Protein AF-A0A7S2NRG1-F1 (afdb_monomer)

InterPro domains:
  IPR013525 ABC-2 type transporter, transmembran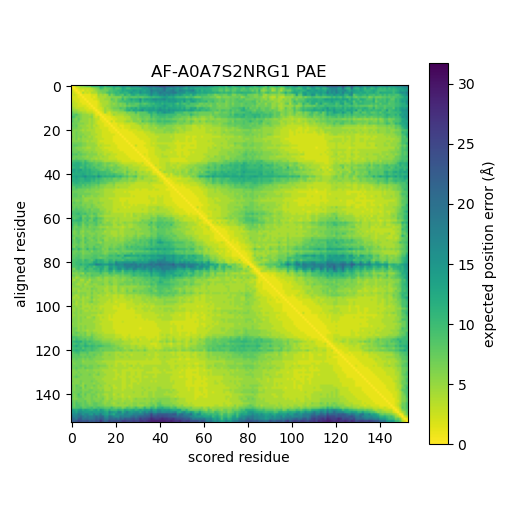e domain [PF01061] (3-151)

Mean predicted aligned error: 6.02 Å

Foldseek 3Di:
DVLVVVVVVCVVPVVVLCCLQVVLLVVLLVLLVVQFQVQPDDPVSCVVSLVCLLVVLLCSLVVVLLVLLVVVVVVVVCVVVVVDDPVVVVVSCCVPVVVSNLNNSLSSLVSSVVRRPHDPVCVCVSSVVSVVSSVVSNVVSNVVSVVDPHSDD

Organism: NCBI:txid1333877

Structure (mmCIF, N/CA/C/O backbone):
data_AF-A0A7S2NRG1-F1
#
_entry.id   AF-A0A7S2NRG1-F1
#
loop_
_atom_site.group_PDB
_atom_site.id
_atom_site.type_symbol
_atom_site.label_atom_id
_atom_site.label_alt_id
_atom_site.label_comp_id
_atom_site.label_asym_id
_atom_site.label_entity_id
_atom_site.label_seq_id
_atom_site.pdbx_PDB_ins_code
_atom_site.Cartn_x
_atom_site.Cartn_y
_atom_site.Cartn_z
_atom_site.occupancy
_atom_site.B_iso_or_equiv
_atom_site.auth_seq_id
_atom_site.auth_comp_id
_atom_site.auth_asym_id
_atom_site.auth_atom_id
_atom_site.pdbx_PDB_model_num
ATOM 1 N N . ALA A 1 1 ? 3.410 2.576 -25.484 1.00 64.31 1 ALA A N 1
ATOM 2 C CA . ALA A 1 1 ? 3.990 1.224 -25.642 1.00 64.31 1 ALA A CA 1
ATOM 3 C C . ALA A 1 1 ? 4.501 0.666 -24.309 1.00 64.31 1 ALA A C 1
ATOM 5 O O . ALA A 1 1 ? 4.019 -0.378 -23.894 1.00 64.31 1 ALA A O 1
ATOM 6 N N . VAL A 1 2 ? 5.387 1.382 -23.603 1.00 69.62 2 VAL A N 1
ATOM 7 C CA . VAL A 1 2 ? 6.003 0.929 -22.334 1.00 69.62 2 VAL A CA 1
ATOM 8 C C . VAL A 1 2 ? 4.988 0.675 -21.210 1.00 69.62 2 VAL A C 1
ATOM 10 O O . VAL A 1 2 ? 5.018 -0.394 -20.611 1.00 69.62 2 VAL A O 1
ATOM 13 N N . LEU A 1 3 ? 4.022 1.584 -20.997 1.00 72.06 3 LEU A N 1
ATOM 14 C CA . LEU A 1 3 ? 2.944 1.400 -20.009 1.00 72.06 3 LEU A CA 1
ATOM 15 C C . LEU A 1 3 ? 2.147 0.109 -20.253 1.00 72.06 3 LEU A C 1
ATOM 17 O O . LEU A 1 3 ? 1.971 -0.695 -19.348 1.00 72.06 3 LEU A O 1
ATOM 21 N N . GLY A 1 4 ? 1.715 -0.119 -21.497 1.00 73.44 4 GLY A N 1
ATOM 22 C CA . GLY A 1 4 ? 0.977 -1.328 -21.872 1.00 73.44 4 GLY A CA 1
ATOM 23 C C . G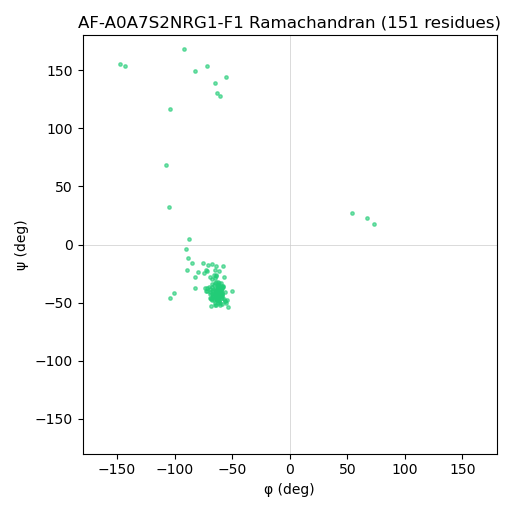LY A 1 4 ? 1.798 -2.604 -21.680 1.00 73.44 4 GLY A C 1
ATOM 24 O O . GLY A 1 4 ? 1.250 -3.620 -21.267 1.00 73.44 4 GLY A O 1
ATOM 25 N N . ARG A 1 5 ? 3.119 -2.549 -21.911 1.00 75.62 5 ARG A N 1
ATOM 26 C CA . ARG A 1 5 ? 4.033 -3.665 -21.628 1.00 75.62 5 ARG A CA 1
ATOM 27 C C . ARG A 1 5 ? 4.093 -3.958 -20.129 1.00 75.62 5 ARG A C 1
ATOM 29 O O . ARG A 1 5 ? 3.899 -5.113 -19.764 1.00 75.62 5 ARG A O 1
ATOM 36 N N . LYS A 1 6 ? 4.315 -2.944 -19.281 1.00 74.19 6 LYS A N 1
ATOM 37 C CA . LYS A 1 6 ? 4.389 -3.134 -17.822 1.00 74.19 6 LYS A CA 1
ATOM 38 C C . LYS A 1 6 ? 3.068 -3.666 -17.271 1.00 74.19 6 LYS A C 1
ATOM 40 O O . LYS A 1 6 ? 3.065 -4.717 -16.650 1.00 74.19 6 LYS A O 1
ATOM 45 N N . VAL A 1 7 ? 1.945 -3.056 -17.647 1.00 73.06 7 VAL A N 1
ATOM 46 C CA . VAL A 1 7 ? 0.601 -3.535 -17.288 1.00 73.06 7 VAL A CA 1
ATOM 47 C C . VAL A 1 7 ? 0.390 -4.996 -17.710 1.00 73.06 7 VAL A C 1
ATOM 49 O O . VAL A 1 7 ? -0.031 -5.811 -16.895 1.00 73.06 7 VAL A O 1
ATOM 52 N N . CYS A 1 8 ? 0.734 -5.374 -18.946 1.00 78.25 8 CYS A N 1
ATOM 53 C CA . CYS A 1 8 ? 0.633 -6.767 -19.395 1.00 78.25 8 CYS A CA 1
ATOM 54 C C . CYS A 1 8 ? 1.545 -7.729 -18.621 1.00 78.25 8 CYS A C 1
ATOM 56 O O . CYS A 1 8 ? 1.150 -8.874 -18.412 1.00 78.25 8 CYS A O 1
ATOM 58 N N . ILE A 1 9 ? 2.748 -7.308 -18.219 1.00 77.88 9 ILE A N 1
ATOM 59 C CA . ILE A 1 9 ? 3.665 -8.125 -17.409 1.00 77.88 9 ILE A CA 1
ATOM 60 C C . ILE A 1 9 ? 3.096 -8.309 -15.999 1.00 77.88 9 ILE A C 1
ATOM 62 O O . ILE A 1 9 ? 3.001 -9.445 -15.538 1.00 77.88 9 ILE A O 1
ATOM 66 N N . THR A 1 10 ? 2.628 -7.231 -15.367 1.00 74.62 10 THR A N 1
ATOM 67 C CA . THR A 1 10 ? 1.979 -7.270 -14.051 1.00 74.62 10 THR A CA 1
ATOM 68 C C . THR A 1 10 ? 0.744 -8.173 -14.074 1.00 74.62 10 THR A C 1
ATOM 70 O O . THR A 1 10 ? 0.593 -9.038 -13.218 1.00 74.62 10 T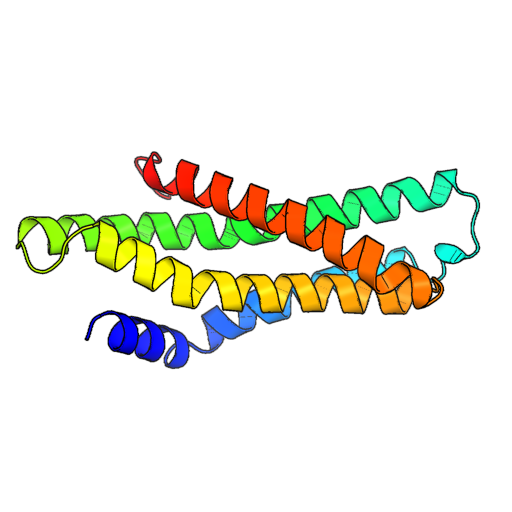HR A O 1
ATOM 73 N N . PHE A 1 11 ? -0.104 -8.070 -15.104 1.00 74.31 11 PHE A N 1
ATOM 74 C CA . PHE A 1 11 ? -1.257 -8.966 -15.264 1.00 74.31 11 PHE A CA 1
ATOM 75 C C . PHE A 1 11 ? -0.873 -10.411 -15.612 1.00 74.31 11 PHE A C 1
ATOM 77 O O . PHE A 1 11 ? -1.610 -11.334 -15.268 1.00 74.31 11 PHE A O 1
ATOM 84 N N . ARG A 1 12 ? 0.265 -10.639 -16.281 1.00 84.06 12 ARG A N 1
ATOM 85 C CA . ARG A 1 12 ? 0.791 -11.988 -16.555 1.00 84.06 12 ARG A CA 1
ATOM 86 C C . ARG A 1 12 ? 1.392 -12.658 -15.329 1.00 84.06 12 ARG A C 1
ATOM 88 O O . ARG A 1 12 ? 1.423 -13.886 -15.300 1.00 84.06 12 ARG A O 1
ATOM 95 N N . ASN A 1 13 ? 1.836 -1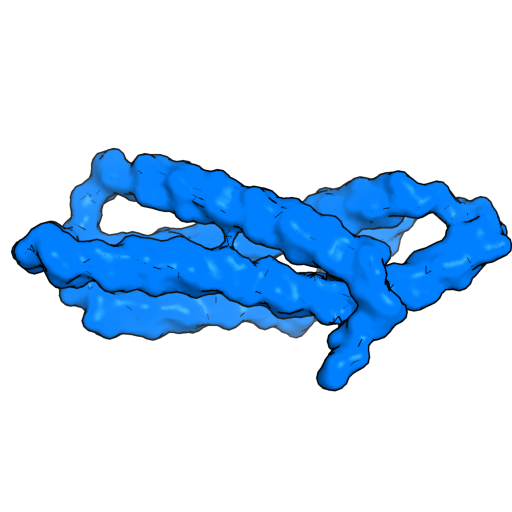1.886 -14.342 1.00 81.44 13 ASN A N 1
ATOM 96 C CA . ASN A 1 13 ? 2.251 -12.391 -13.041 1.00 81.44 13 ASN A CA 1
ATOM 97 C C . ASN A 1 13 ? 1.210 -12.025 -11.967 1.00 81.44 13 ASN A C 1
ATOM 99 O O . ASN A 1 13 ? 1.489 -11.231 -11.064 1.00 81.44 13 ASN A O 1
ATOM 103 N N . PRO A 1 14 ? 0.000 -12.619 -12.031 1.00 78.31 14 PRO A N 1
ATOM 104 C CA . PRO A 1 14 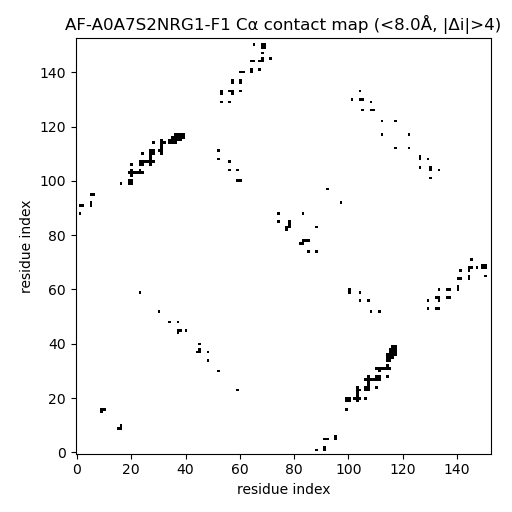? -1.053 -12.321 -11.073 1.00 78.31 14 PRO A CA 1
ATOM 105 C C . PRO A 1 14 ? -0.667 -12.753 -9.660 1.00 78.31 14 PRO A C 1
ATOM 107 O O . PRO A 1 14 ? -1.270 -12.278 -8.713 1.00 78.31 14 PRO A O 1
ATOM 110 N N . LEU A 1 15 ? 0.322 -13.639 -9.499 1.00 81.94 15 LEU A N 1
ATOM 111 C CA . LEU A 1 15 ? 0.790 -14.080 -8.192 1.00 81.94 15 LEU A CA 1
ATOM 112 C C . LEU A 1 15 ? 1.507 -12.946 -7.454 1.00 81.94 15 LEU A C 1
ATOM 114 O O . LEU A 1 15 ? 1.189 -12.700 -6.295 1.00 81.94 15 LEU A O 1
ATOM 118 N N . ALA A 1 16 ? 2.403 -12.218 -8.126 1.00 77.00 16 ALA A N 1
ATOM 119 C CA . ALA A 1 16 ? 3.064 -11.052 -7.540 1.00 77.00 16 ALA A CA 1
ATOM 120 C C . ALA A 1 16 ? 2.042 -9.965 -7.167 1.00 77.00 16 ALA A C 1
ATOM 122 O O . ALA A 1 16 ? 1.999 -9.521 -6.021 1.00 77.00 16 ALA A O 1
ATOM 123 N N . GLY A 1 17 ? 1.135 -9.626 -8.092 1.00 78.94 17 GLY A N 1
ATOM 124 C CA . GLY A 1 17 ? 0.084 -8.638 -7.830 1.00 78.94 17 GLY A CA 1
ATOM 125 C C . GLY A 1 17 ? -0.969 -9.088 -6.807 1.00 78.94 17 GLY A C 1
ATOM 126 O O . GLY A 1 17 ? -1.532 -8.271 -6.086 1.00 78.94 17 GLY A O 1
ATOM 127 N N . ALA A 1 18 ? -1.239 -10.389 -6.697 1.00 81.50 18 ALA A N 1
ATOM 128 C CA . ALA A 1 18 ? -2.119 -10.914 -5.660 1.00 81.50 18 ALA A CA 1
ATOM 129 C C . ALA A 1 18 ? -1.442 -10.864 -4.292 1.00 81.50 18 ALA A C 1
ATOM 131 O O . ALA A 1 18 ? -2.101 -10.516 -3.319 1.00 81.50 18 ALA A O 1
ATOM 132 N N . LEU A 1 19 ? -0.145 -11.171 -4.195 1.00 84.56 19 LEU A N 1
ATOM 133 C CA . LEU A 1 19 ? 0.591 -11.113 -2.930 1.00 84.56 19 LEU A CA 1
ATOM 134 C C . LEU A 1 19 ? 0.661 -9.690 -2.368 1.00 84.56 19 LEU A C 1
ATOM 136 O O . LEU A 1 19 ? 0.482 -9.521 -1.161 1.00 84.56 19 LEU A O 1
ATOM 140 N N . THR A 1 20 ? 0.837 -8.677 -3.222 1.00 83.56 20 THR A N 1
ATOM 141 C CA . THR A 1 20 ? 0.878 -7.264 -2.799 1.00 83.56 20 THR A CA 1
ATOM 142 C C . THR A 1 20 ? -0.444 -6.765 -2.215 1.00 83.56 20 THR A C 1
ATOM 144 O O . THR A 1 20 ? -0.430 -5.820 -1.432 1.00 83.56 20 THR A O 1
ATOM 147 N N . VAL A 1 21 ? -1.574 -7.412 -2.524 1.00 88.12 21 VAL A N 1
ATOM 148 C CA . VAL A 1 21 ? -2.898 -7.085 -1.960 1.00 88.12 21 VAL A CA 1
ATOM 149 C C . VAL A 1 21 ? -3.300 -8.045 -0.836 1.00 88.12 21 VAL A C 1
ATOM 151 O O . VAL A 1 21 ? -3.818 -7.620 0.198 1.00 88.12 21 VAL A O 1
ATOM 154 N N . LEU A 1 22 ? -3.041 -9.342 -1.001 1.00 89.06 22 LEU A N 1
ATOM 155 C CA . LEU A 1 22 ? -3.424 -10.394 -0.060 1.00 89.06 22 LEU A CA 1
ATOM 156 C C . LEU A 1 22 ? -2.655 -10.284 1.259 1.00 89.06 22 LEU A C 1
ATOM 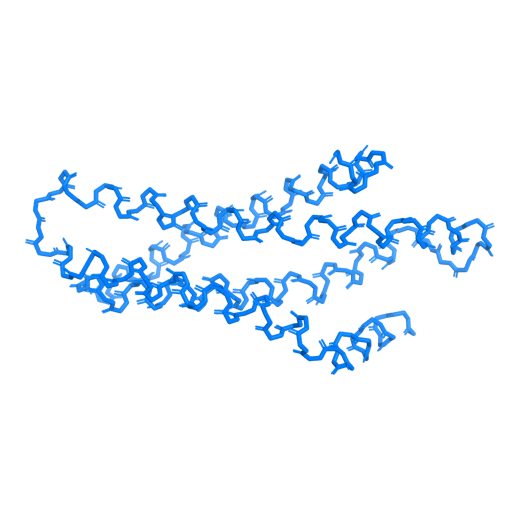158 O O . LEU A 1 22 ? -3.253 -10.432 2.324 1.00 89.06 22 LEU A O 1
ATOM 162 N N . LEU A 1 23 ? -1.347 -10.021 1.206 1.00 90.00 23 LEU A N 1
ATOM 163 C CA . LEU A 1 23 ? -0.517 -9.943 2.406 1.00 90.00 23 LEU A CA 1
ATOM 164 C C . LEU A 1 23 ? -0.960 -8.792 3.339 1.00 90.00 23 LEU A C 1
ATOM 166 O O . LEU A 1 23 ? -1.177 -9.061 4.524 1.00 90.00 23 LEU A O 1
ATOM 170 N N . PRO A 1 24 ? -1.215 -7.561 2.848 1.00 90.38 24 PRO A N 1
ATOM 171 C CA . PRO A 1 24 ? -1.840 -6.502 3.647 1.00 90.38 24 PRO A CA 1
ATOM 172 C C . PRO A 1 24 ? -3.216 -6.875 4.193 1.00 90.38 24 PRO A C 1
ATOM 174 O O . PRO A 1 24 ? -3.525 -6.545 5.337 1.00 90.38 24 PRO A O 1
ATOM 177 N N . CYS A 1 25 ? -4.038 -7.598 3.425 1.00 92.25 25 CYS A N 1
ATOM 178 C CA . CYS A 1 25 ? -5.341 -8.059 3.909 1.00 92.25 25 CYS A CA 1
ATOM 179 C C . CYS A 1 25 ? -5.196 -9.013 5.102 1.00 92.25 25 CYS A C 1
ATOM 181 O O . CYS A 1 25 ? -5.892 -8.856 6.106 1.00 92.25 25 CYS A O 1
ATOM 183 N N . VAL A 1 26 ? -4.270 -9.974 5.021 1.00 93.31 26 VAL A N 1
ATOM 184 C CA . VAL A 1 26 ? -3.976 -10.909 6.119 1.00 93.31 26 VAL A CA 1
ATOM 185 C C . VAL A 1 26 ? -3.426 -10.161 7.332 1.00 93.31 26 VAL A C 1
ATOM 187 O O . VAL A 1 26 ? -3.892 -10.391 8.447 1.00 93.31 26 VAL A O 1
ATOM 190 N N . MET A 1 27 ? -2.495 -9.224 7.135 1.00 91.44 27 MET A N 1
ATOM 191 C CA . MET A 1 27 ? -1.953 -8.404 8.225 1.00 91.44 27 MET A CA 1
ATOM 192 C C . MET A 1 27 ? -3.024 -7.517 8.868 1.00 91.44 27 MET A C 1
ATOM 194 O O . MET A 1 27 ? -3.068 -7.397 10.091 1.00 91.44 27 MET A O 1
ATOM 198 N N . GLY A 1 28 ? -3.931 -6.946 8.074 1.00 91.44 28 GLY A N 1
ATOM 199 C CA . GLY A 1 28 ? -5.078 -6.178 8.558 1.00 91.44 28 GLY A CA 1
ATOM 200 C C . GLY A 1 28 ? -6.058 -7.032 9.359 1.00 91.44 28 GLY A C 1
ATOM 201 O O . GLY A 1 28 ? -6.524 -6.601 10.411 1.00 91.44 28 GLY A O 1
ATOM 202 N N . ALA A 1 29 ? -6.323 -8.262 8.913 1.00 94.06 29 ALA A N 1
ATOM 203 C CA . ALA A 1 29 ? -7.167 -9.213 9.634 1.00 94.06 29 ALA A CA 1
ATOM 204 C C . ALA A 1 29 ? -6.527 -9.658 10.958 1.00 94.06 29 ALA A C 1
ATOM 206 O O . ALA A 1 29 ? -7.201 -9.674 11.988 1.00 94.06 29 ALA A O 1
ATOM 207 N N . LEU A 1 30 ? -5.223 -9.953 10.958 1.00 94.31 30 LEU A N 1
ATOM 208 C CA . LEU A 1 30 ? -4.472 -10.283 12.171 1.00 94.31 30 LEU A CA 1
ATOM 209 C C . LEU A 1 30 ? -4.499 -9.119 13.163 1.00 94.31 30 LEU A C 1
ATOM 211 O O . LEU A 1 30 ? -4.885 -9.308 14.317 1.00 94.31 30 LEU A O 1
ATOM 215 N N . LEU A 1 31 ? -4.175 -7.908 12.707 1.00 92.69 31 LEU A N 1
ATOM 216 C CA . LEU A 1 31 ? -4.216 -6.711 13.541 1.00 92.69 31 LEU A CA 1
ATOM 217 C C . LEU A 1 31 ? -5.623 -6.465 14.101 1.00 92.69 31 LEU A C 1
ATOM 219 O O . LEU A 1 31 ? -5.783 -6.232 15.298 1.00 92.69 31 LEU A O 1
ATOM 223 N N . GLY A 1 32 ? -6.644 -6.571 13.251 1.00 91.38 32 GLY A N 1
ATOM 224 C CA . GLY A 1 32 ? -8.042 -6.446 13.647 1.00 91.38 32 GLY A CA 1
ATOM 225 C C . GLY A 1 32 ? -8.446 -7.473 14.705 1.00 91.38 32 GLY A C 1
ATOM 226 O O . GLY A 1 32 ? -9.081 -7.112 15.692 1.00 91.38 32 GLY A O 1
ATOM 227 N N . SER A 1 33 ? -8.024 -8.730 14.553 1.00 93.00 33 SER A N 1
ATOM 228 C CA . SER A 1 33 ? -8.325 -9.793 15.520 1.00 93.00 33 SER A CA 1
ATOM 229 C C . SER A 1 33 ? -7.674 -9.559 16.889 1.00 93.00 33 SER A C 1
ATOM 231 O O . SER A 1 33 ? -8.314 -9.774 17.917 1.00 93.00 33 SER A O 1
ATOM 233 N N . VAL A 1 34 ? -6.438 -9.047 16.926 1.00 94.00 34 VAL A N 1
ATOM 234 C CA . VAL A 1 34 ? -5.722 -8.733 18.176 1.00 94.00 34 VAL A CA 1
ATOM 235 C C . VAL A 1 34 ? -6.366 -7.547 18.902 1.00 94.00 34 VAL A C 1
ATOM 237 O O . VAL A 1 34 ? -6.474 -7.548 20.129 1.00 94.00 34 VAL A O 1
ATOM 240 N N . PHE A 1 35 ? -6.827 -6.544 18.153 1.00 91.44 35 PHE A N 1
ATOM 241 C CA . PHE A 1 35 ? -7.423 -5.312 18.682 1.00 91.44 35 PHE A CA 1
ATOM 242 C C . PHE A 1 35 ? -8.949 -5.269 18.536 1.00 91.44 35 PHE A C 1
ATOM 244 O O . PHE A 1 35 ? -9.545 -4.198 18.385 1.00 91.44 35 PHE A O 1
ATOM 251 N N . GLN A 1 36 ? -9.605 -6.425 18.615 1.00 93.44 36 GLN A N 1
ATOM 252 C CA . GLN A 1 36 ? -11.051 -6.501 18.459 1.00 93.44 36 GLN A CA 1
ATOM 253 C C . GLN A 1 36 ? -11.776 -5.663 19.528 1.00 93.44 36 GLN A C 1
ATOM 255 O O . GLN A 1 36 ? -11.532 -5.797 20.732 1.00 93.44 36 GLN A O 1
ATOM 260 N N . GLY A 1 37 ? -12.675 -4.779 19.083 1.00 90.75 37 GLY A N 1
ATOM 261 C CA . GLY A 1 37 ? -13.485 -3.931 19.966 1.00 90.75 37 GLY A CA 1
ATOM 262 C C . GLY A 1 37 ? -12.697 -2.872 20.749 1.00 90.75 37 GLY A C 1
ATOM 263 O O . GLY A 1 37 ? -13.157 -2.416 21.799 1.00 90.75 37 GLY A O 1
ATOM 264 N N . ILE A 1 38 ? -11.511 -2.474 20.275 1.00 91.88 38 ILE A N 1
ATOM 265 C CA . ILE A 1 38 ? -10.671 -1.445 20.915 1.00 91.88 38 ILE A CA 1
ATOM 266 C C . ILE A 1 38 ? -11.399 -0.099 21.078 1.00 91.88 38 ILE A C 1
ATOM 268 O O . ILE A 1 38 ? -11.128 0.626 22.036 1.00 91.88 38 ILE A O 1
ATOM 272 N N . GLY A 1 39 ? -12.367 0.211 20.206 1.00 88.00 39 GLY A N 1
ATOM 273 C CA . GLY A 1 39 ? -13.104 1.476 20.219 1.00 88.00 39 GLY A CA 1
ATOM 274 C C . GLY A 1 39 ? -13.910 1.735 21.496 1.00 88.00 39 GLY A C 1
ATOM 275 O O . GLY A 1 39 ? -14.154 2.891 21.832 1.00 88.00 39 GLY A O 1
ATOM 276 N N . GLY A 1 40 ? -14.267 0.685 22.246 1.00 89.12 40 GLY A N 1
ATOM 277 C CA . GLY A 1 40 ? -14.949 0.799 23.542 1.00 89.12 40 GLY A CA 1
ATOM 278 C C . GLY A 1 40 ? -14.017 0.884 24.758 1.00 89.12 40 GLY A C 1
ATOM 279 O O . GLY A 1 40 ? -14.499 1.004 25.883 1.00 89.12 40 GLY A O 1
ATOM 280 N N . LYS A 1 41 ? -12.695 0.780 24.570 1.00 91.88 41 LYS A N 1
ATOM 281 C CA . LYS A 1 41 ? -11.711 0.761 25.666 1.00 91.88 41 LYS A CA 1
ATOM 282 C C . LYS A 1 41 ? -11.182 2.162 25.993 1.00 91.88 41 LYS A C 1
ATOM 284 O O . LYS A 1 41 ? -11.391 3.110 25.243 1.00 91.88 41 LYS A O 1
ATOM 289 N N . LEU A 1 42 ? -10.472 2.287 27.119 1.00 91.69 42 LEU A N 1
ATOM 290 C CA . LEU A 1 42 ? -9.815 3.532 27.542 1.00 91.69 42 LEU A CA 1
ATOM 291 C C . LEU A 1 42 ? -8.874 4.066 26.452 1.00 91.69 42 LEU A C 1
ATOM 293 O O . LEU A 1 42 ? -8.162 3.290 25.817 1.00 91.69 42 LEU A O 1
ATOM 297 N N . PHE A 1 43 ? -8.798 5.393 26.311 1.00 87.31 43 PHE A N 1
ATOM 298 C CA . PHE A 1 43 ? -7.987 6.070 25.289 1.00 87.31 43 PHE A CA 1
ATOM 299 C C . PHE A 1 43 ? -6.535 5.569 25.233 1.00 87.31 43 PHE A C 1
ATOM 301 O O . PHE A 1 43 ? -5.997 5.331 24.157 1.00 87.31 43 PHE A O 1
ATOM 308 N N . ILE A 1 44 ? -5.918 5.309 26.389 1.00 91.62 44 ILE A N 1
ATOM 309 C CA . ILE A 1 44 ? -4.526 4.844 26.455 1.00 91.62 44 ILE A CA 1
ATOM 310 C C . ILE A 1 44 ? -4.307 3.470 25.801 1.00 91.62 44 ILE A C 1
ATOM 312 O O . ILE A 1 44 ? -3.220 3.185 25.313 1.00 91.62 44 ILE A O 1
ATOM 316 N N . GLN A 1 45 ? -5.347 2.633 25.744 1.00 88.81 45 GLN A N 1
ATOM 317 C CA . GLN A 1 45 ? -5.306 1.323 25.090 1.00 88.81 45 GLN A CA 1
ATOM 318 C C . GLN A 1 45 ? -5.580 1.419 23.583 1.00 88.81 45 GLN A C 1
ATOM 320 O O . GLN A 1 45 ? -5.277 0.481 22.854 1.00 88.81 45 GLN A O 1
ATOM 325 N N . GLN A 1 46 ? -6.120 2.545 23.109 1.00 89.25 46 GLN A N 1
ATOM 326 C CA . GLN A 1 46 ? -6.383 2.800 21.691 1.00 89.25 46 GLN A CA 1
ATOM 327 C C . GLN A 1 46 ? -5.130 3.290 20.947 1.00 89.25 46 GLN A C 1
ATOM 329 O O . GLN A 1 46 ? -4.981 3.039 19.755 1.00 89.25 46 GLN A O 1
ATOM 334 N N . VAL A 1 47 ? -4.197 3.949 21.645 1.00 91.31 47 VAL A N 1
ATOM 335 C CA . VAL A 1 47 ? -2.965 4.497 21.045 1.00 91.31 47 VAL A CA 1
ATOM 336 C C . VAL A 1 47 ? -2.113 3.433 20.328 1.00 91.31 47 VAL A C 1
ATOM 338 O O . VAL A 1 47 ? -1.732 3.675 19.180 1.00 91.31 47 VAL A O 1
ATOM 341 N N . PRO A 1 48 ? -1.847 2.243 20.910 1.00 92.81 48 PRO A N 1
ATOM 342 C CA . PRO A 1 48 ? -1.061 1.208 20.237 1.00 92.81 48 PRO A CA 1
ATOM 343 C C . PRO A 1 48 ? -1.702 0.699 18.944 1.00 92.81 48 PRO A C 1
ATOM 345 O O . PRO A 1 48 ? -0.984 0.365 18.007 1.00 92.81 48 PRO A O 1
ATOM 348 N N . PHE A 1 49 ? -3.038 0.674 18.866 1.00 91.50 49 PHE A N 1
ATOM 349 C CA . PHE A 1 49 ? -3.747 0.258 17.656 1.00 91.50 49 PHE A CA 1
ATOM 350 C C . PHE A 1 49 ? -3.436 1.198 16.488 1.00 91.50 49 PHE A C 1
ATOM 352 O O . PHE A 1 49 ? -3.015 0.738 15.431 1.00 91.50 49 PHE A O 1
ATOM 359 N N . PHE A 1 50 ? -3.566 2.513 16.693 1.00 91.31 50 PHE A N 1
ATOM 360 C CA . PHE A 1 50 ? -3.246 3.499 15.657 1.00 91.31 50 PHE A CA 1
ATOM 361 C C . PHE A 1 50 ? -1.768 3.486 15.281 1.00 91.31 50 PHE A C 1
ATOM 363 O O . PHE A 1 50 ? -1.441 3.575 14.101 1.00 91.31 50 PHE A O 1
ATOM 370 N N . PHE A 1 51 ? -0.883 3.338 16.268 1.00 91.62 51 PHE A N 1
ATOM 371 C CA . PHE A 1 51 ? 0.551 3.258 16.018 1.00 91.62 51 PHE A CA 1
ATOM 372 C C . PHE A 1 51 ? 0.895 2.063 15.122 1.00 91.62 51 PHE A C 1
AT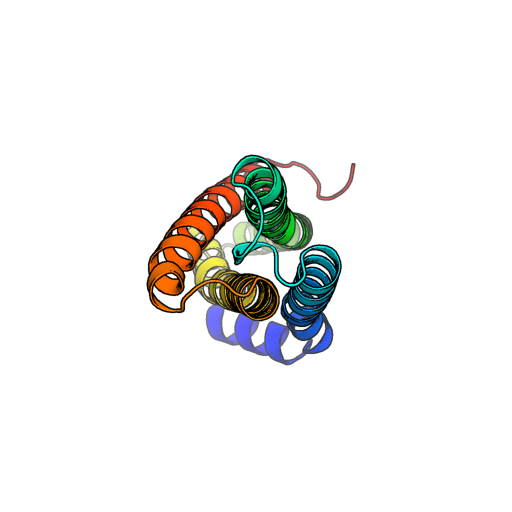OM 374 O O . PHE A 1 51 ? 1.506 2.243 14.074 1.00 91.62 51 PHE A O 1
ATOM 381 N N . ILE A 1 52 ? 0.433 0.858 15.472 1.00 92.88 52 ILE A N 1
ATOM 382 C CA . ILE A 1 52 ? 0.717 -0.352 14.689 1.00 92.88 52 ILE A CA 1
ATOM 383 C C . ILE A 1 52 ? 0.029 -0.305 13.320 1.00 92.88 52 ILE A C 1
ATOM 385 O O . ILE A 1 52 ? 0.623 -0.741 12.339 1.00 92.88 52 ILE A O 1
ATOM 389 N N . LEU A 1 53 ? -1.186 0.246 13.226 1.00 91.56 53 LEU A N 1
ATOM 390 C CA . LEU A 1 53 ? -1.886 0.430 11.952 1.00 91.56 53 LEU A CA 1
ATOM 391 C C . LEU A 1 53 ? -1.062 1.295 10.988 1.00 91.56 53 LEU A C 1
ATOM 393 O O . LEU A 1 53 ? -0.807 0.888 9.855 1.00 91.56 53 LEU A O 1
ATOM 397 N N . VAL A 1 54 ? -0.61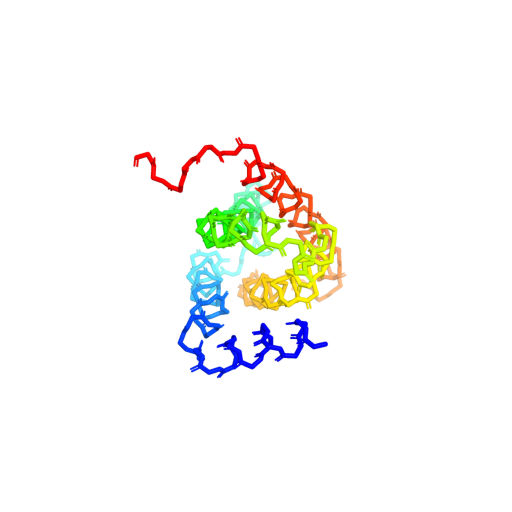5 2.465 11.455 1.00 91.50 54 VAL A N 1
ATOM 398 C CA . VAL A 1 54 ? 0.188 3.397 10.655 1.00 91.50 54 VAL A CA 1
ATOM 399 C C . VAL A 1 54 ? 1.534 2.767 10.308 1.00 91.50 54 VAL A C 1
ATOM 401 O O . VAL A 1 54 ? 1.876 2.667 9.133 1.00 91.50 54 VAL A O 1
ATOM 404 N N . THR A 1 55 ? 2.270 2.264 11.298 1.00 90.62 55 THR A N 1
ATOM 405 C CA . THR A 1 55 ? 3.580 1.638 11.077 1.00 90.62 55 THR A CA 1
ATOM 406 C C . THR A 1 55 ? 3.494 0.434 10.136 1.00 90.62 55 THR A C 1
ATOM 408 O O . THR A 1 55 ? 4.345 0.279 9.263 1.00 90.62 55 THR A O 1
ATOM 411 N N . GLY A 1 56 ? 2.453 -0.391 10.258 1.00 88.69 56 GLY A N 1
ATOM 412 C CA . GLY A 1 56 ? 2.211 -1.522 9.366 1.00 88.69 56 GLY A CA 1
ATOM 413 C C . GLY A 1 56 ? 1.986 -1.088 7.918 1.00 88.69 56 GLY A C 1
ATOM 414 O O . GLY A 1 56 ? 2.566 -1.687 7.016 1.00 88.69 56 GLY A O 1
ATOM 415 N N . SER A 1 57 ? 1.215 -0.017 7.696 1.00 87.50 57 SER A N 1
ATOM 416 C CA . SER A 1 57 ? 1.019 0.541 6.350 1.00 87.50 57 SER A CA 1
ATOM 417 C C . SER A 1 57 ? 2.306 1.129 5.755 1.00 87.50 57 SER A C 1
ATOM 419 O O . SER A 1 57 ? 2.552 0.971 4.564 1.00 87.50 57 SER A O 1
ATOM 421 N N . CYS A 1 58 ? 3.180 1.727 6.575 1.00 87.69 58 CYS A N 1
ATOM 422 C CA . CYS A 1 58 ? 4.482 2.227 6.121 1.00 87.69 58 CYS A CA 1
ATOM 423 C C . CYS A 1 58 ? 5.391 1.093 5.631 1.00 87.69 58 CYS A C 1
ATOM 425 O O . CYS A 1 58 ? 6.037 1.221 4.595 1.00 87.69 58 CYS A O 1
ATOM 427 N N . PHE A 1 59 ? 5.453 -0.024 6.363 1.00 86.00 59 PHE A N 1
ATOM 428 C CA . PHE A 1 59 ? 6.329 -1.141 5.996 1.00 86.00 59 PHE A CA 1
ATOM 429 C C . PHE A 1 59 ? 5.865 -1.905 4.757 1.00 86.00 59 PHE A C 1
ATOM 431 O O . PHE A 1 59 ? 6.673 -2.592 4.137 1.00 86.00 59 PHE A O 1
ATOM 438 N N . GLN A 1 60 ? 4.604 -1.766 4.353 1.00 83.56 60 GLN A N 1
ATOM 439 C CA . GLN A 1 60 ? 4.104 -2.398 3.137 1.00 83.56 60 GLN A CA 1
ATOM 440 C C . GLN A 1 60 ? 4.865 -1.924 1.885 1.00 83.56 60 GLN A C 1
ATOM 442 O O . GLN A 1 60 ? 5.231 -2.748 1.048 1.00 83.56 60 GLN A O 1
ATOM 447 N N . SER A 1 61 ? 5.179 -0.627 1.787 1.00 81.31 61 SER A N 1
ATOM 448 C CA . SER A 1 61 ? 5.939 -0.062 0.657 1.00 81.31 61 SER A CA 1
ATOM 449 C C . SER A 1 61 ? 7.395 -0.536 0.598 1.00 81.31 61 SER A C 1
ATOM 451 O O . SER A 1 61 ? 8.027 -0.447 -0.453 1.00 81.31 61 SER A O 1
ATOM 453 N N . MET A 1 62 ? 7.935 -1.099 1.685 1.00 84.12 62 MET A N 1
ATOM 454 C CA . MET A 1 62 ? 9.288 -1.662 1.690 1.00 84.12 62 MET A CA 1
ATOM 455 C C . MET A 1 62 ? 9.405 -2.879 0.760 1.00 84.12 62 MET A C 1
ATOM 457 O O . MET A 1 62 ? 10.452 -3.070 0.148 1.00 84.12 62 MET A O 1
ATOM 461 N N . GLY A 1 63 ? 8.339 -3.677 0.615 1.00 79.88 63 GLY A N 1
ATOM 462 C CA . GLY A 1 63 ? 8.334 -4.828 -0.296 1.00 79.88 63 GLY A CA 1
ATOM 463 C C . GLY A 1 63 ? 8.529 -4.420 -1.758 1.00 79.88 63 GLY A C 1
ATOM 464 O O . GLY A 1 63 ? 9.279 -5.067 -2.484 1.00 79.88 63 GLY A O 1
ATOM 465 N N . ASN A 1 64 ? 7.938 -3.291 -2.154 1.00 78.06 64 ASN A N 1
ATOM 466 C CA . ASN A 1 64 ? 8.044 -2.755 -3.513 1.00 78.06 64 ASN A CA 1
ATOM 467 C C . ASN A 1 64 ? 9.439 -2.174 -3.802 1.00 78.06 64 ASN A C 1
ATOM 469 O O . ASN A 1 64 ? 9.854 -2.090 -4.954 1.00 78.06 64 ASN A O 1
ATOM 473 N N . MET A 1 65 ? 10.189 -1.787 -2.764 1.00 82.06 65 MET A N 1
ATOM 474 C CA . MET A 1 65 ? 11.521 -1.200 -2.913 1.00 82.06 65 MET A CA 1
ATOM 475 C C . MET A 1 65 ? 12.497 -2.163 -3.603 1.00 82.06 65 MET A C 1
ATOM 477 O O . MET A 1 65 ? 13.236 -1.744 -4.488 1.00 82.06 65 MET A O 1
ATOM 481 N N . ALA A 1 66 ? 12.493 -3.445 -3.225 1.00 80.94 66 ALA A N 1
ATOM 482 C CA . ALA A 1 66 ? 13.390 -4.441 -3.813 1.00 80.94 66 ALA A CA 1
ATOM 483 C C . ALA A 1 66 ? 13.117 -4.633 -5.315 1.00 80.94 66 ALA A C 1
ATOM 485 O O . ALA A 1 66 ? 14.049 -4.628 -6.118 1.00 80.94 66 ALA A O 1
ATOM 486 N N . GLU A 1 67 ? 11.838 -4.701 -5.694 1.00 79.31 67 GLU A N 1
ATOM 487 C CA . GLU A 1 67 ? 11.408 -4.796 -7.092 1.00 79.31 67 GLU A CA 1
ATOM 488 C C . GLU A 1 67 ? 11.855 -3.567 -7.901 1.00 79.31 67 GLU A C 1
ATOM 490 O O . GLU A 1 67 ? 12.431 -3.709 -8.979 1.00 79.31 67 GLU A O 1
ATOM 495 N N . MET A 1 68 ? 11.706 -2.356 -7.347 1.00 78.50 68 MET A N 1
ATOM 496 C CA . MET A 1 68 ? 12.169 -1.125 -8.002 1.00 78.50 68 MET A CA 1
ATOM 497 C C . MET A 1 68 ? 13.687 -1.101 -8.239 1.00 78.50 68 MET A C 1
ATOM 499 O O . MET A 1 68 ? 14.146 -0.565 -9.252 1.00 78.50 68 MET A O 1
ATOM 503 N N . VAL A 1 69 ? 14.484 -1.663 -7.324 1.00 82.31 69 VAL A N 1
ATOM 504 C CA . VAL A 1 69 ? 15.946 -1.702 -7.479 1.00 82.31 69 VAL A CA 1
ATOM 505 C C . VAL A 1 69 ? 16.371 -2.730 -8.535 1.00 82.31 69 VAL A C 1
ATOM 507 O O . VAL A 1 69 ? 17.274 -2.449 -9.328 1.00 82.31 69 VAL A O 1
ATOM 510 N N . GLU A 1 70 ? 15.698 -3.879 -8.623 1.00 81.06 70 GLU A N 1
ATOM 511 C CA . GLU A 1 70 ? 15.924 -4.837 -9.714 1.00 81.06 70 GLU A CA 1
ATOM 512 C C . GLU A 1 70 ? 15.555 -4.233 -11.077 1.00 81.06 70 GLU A C 1
ATOM 514 O O . GLU A 1 70 ? 16.363 -4.271 -12.012 1.00 81.06 70 GLU A O 1
ATOM 519 N N . GLU A 1 71 ? 14.388 -3.586 -11.184 1.00 76.94 71 GLU A N 1
ATOM 520 C CA . GLU A 1 71 ? 13.945 -2.903 -12.407 1.00 76.94 71 GLU A CA 1
ATOM 521 C C . GLU A 1 71 ? 14.932 -1.826 -12.873 1.00 76.94 71 GLU A C 1
ATOM 523 O O . GLU A 1 71 ? 15.161 -1.664 -14.075 1.00 76.94 71 GLU A O 1
ATOM 528 N N . ARG A 1 72 ? 15.581 -1.126 -11.936 1.00 76.50 72 ARG A N 1
ATOM 529 C CA . ARG A 1 72 ? 16.603 -0.117 -12.247 1.00 76.50 72 ARG A CA 1
ATOM 530 C C . ARG A 1 72 ? 17.789 -0.704 -13.014 1.00 76.50 72 ARG A C 1
ATOM 532 O O . ARG A 1 72 ? 18.384 -0.016 -13.845 1.00 76.50 72 ARG A O 1
ATOM 539 N N . THR A 1 73 ? 18.152 -1.956 -12.753 1.00 77.88 73 THR A N 1
ATOM 540 C CA . THR A 1 73 ? 19.246 -2.617 -13.478 1.00 77.88 73 THR A CA 1
ATOM 541 C C . THR A 1 73 ? 18.888 -2.767 -14.952 1.00 77.88 73 THR A C 1
ATOM 543 O O . THR A 1 73 ? 19.669 -2.366 -15.813 1.00 77.88 73 THR A O 1
ATOM 546 N N . TYR A 1 74 ? 17.672 -3.230 -15.247 1.00 78.00 74 TYR A N 1
ATOM 547 C CA . TYR A 1 74 ? 17.155 -3.306 -16.616 1.00 78.00 74 TYR A CA 1
ATOM 548 C C . TYR A 1 74 ? 17.020 -1.920 -17.259 1.00 78.00 74 TYR A C 1
ATOM 550 O O . TYR A 1 74 ? 17.396 -1.731 -18.415 1.00 78.00 74 TYR A O 1
ATOM 558 N N . MET A 1 75 ? 16.566 -0.930 -16.489 1.00 74.94 75 MET A N 1
ATOM 559 C CA . MET A 1 75 ? 16.429 0.456 -16.933 1.00 74.94 75 MET A CA 1
ATOM 560 C C . MET A 1 75 ? 17.756 1.061 -17.397 1.00 74.94 75 MET A C 1
ATOM 562 O O . MET A 1 75 ? 17.789 1.711 -18.434 1.00 74.94 75 MET A O 1
ATOM 566 N N . LYS A 1 76 ? 18.863 0.831 -16.679 1.00 79.06 76 LYS A N 1
ATOM 567 C CA . LYS A 1 76 ? 20.189 1.332 -17.087 1.00 79.06 76 LYS A CA 1
ATOM 568 C C . LYS A 1 76 ? 20.603 0.799 -18.463 1.00 79.06 76 LYS A C 1
ATOM 570 O O . LYS A 1 76 ? 21.167 1.556 -19.252 1.00 79.06 76 LYS A O 1
ATOM 575 N N . TYR A 1 77 ? 20.291 -0.463 -18.765 1.00 80.56 77 TYR A N 1
ATOM 576 C CA . TYR A 1 77 ? 20.536 -1.040 -20.089 1.00 80.56 77 TYR A CA 1
ATOM 577 C C . TYR A 1 77 ? 19.648 -0.390 -21.160 1.00 80.56 77 TYR A C 1
ATOM 579 O O . TYR A 1 77 ? 20.173 0.074 -22.171 1.00 80.56 77 TYR A O 1
ATOM 587 N N . GLU A 1 78 ? 18.340 -0.246 -20.914 1.00 79.00 78 GLU A N 1
ATOM 588 C CA . GLU A 1 78 ? 17.417 0.395 -21.870 1.00 79.00 78 GLU A CA 1
ATOM 589 C C . GLU A 1 78 ? 17.769 1.877 -22.133 1.00 79.00 78 GLU A C 1
ATOM 591 O O . GLU A 1 78 ? 17.675 2.348 -23.271 1.00 79.00 78 GLU A O 1
ATOM 596 N N . THR A 1 79 ? 18.229 2.611 -21.113 1.00 78.31 79 THR A N 1
ATOM 597 C CA . THR A 1 79 ? 18.692 4.002 -21.256 1.00 78.31 79 THR A CA 1
ATOM 598 C C . THR A 1 79 ? 20.012 4.081 -22.026 1.00 78.31 79 THR A C 1
ATOM 600 O O . THR A 1 79 ? 20.190 4.996 -22.830 1.00 78.31 79 THR A O 1
ATOM 603 N N . SER A 1 80 ? 20.930 3.122 -21.835 1.00 79.44 80 SER A N 1
ATOM 604 C CA . SER A 1 80 ? 22.206 3.086 -22.570 1.00 79.44 80 SER A CA 1
ATOM 605 C C . SER A 1 80 ? 22.024 2.871 -24.076 1.00 79.44 80 SER A C 1
ATOM 607 O O . SER A 1 80 ? 22.803 3.389 -24.873 1.00 79.44 80 SER A O 1
ATOM 609 N N . GLU A 1 81 ? 20.949 2.187 -24.466 1.00 83.12 81 GLU A N 1
ATOM 610 C CA . GLU A 1 81 ? 20.547 1.993 -25.863 1.00 83.12 81 GLU A CA 1
ATOM 611 C C . GLU A 1 81 ? 19.653 3.133 -26.397 1.00 83.12 81 GLU A C 1
ATOM 613 O O . GLU A 1 81 ? 19.174 3.069 -27.528 1.00 83.12 81 GLU A O 1
ATOM 618 N N . ALA A 1 82 ? 19.434 4.191 -25.601 1.00 77.75 82 ALA A N 1
ATOM 619 C CA . ALA A 1 82 ? 18.595 5.351 -25.917 1.00 77.75 82 ALA A CA 1
ATOM 620 C C . ALA A 1 82 ? 17.147 5.004 -26.327 1.00 77.75 82 ALA A C 1
ATOM 622 O O . ALA A 1 82 ? 16.494 5.770 -27.041 1.00 77.75 82 ALA A O 1
ATOM 623 N N . LEU A 1 83 ? 16.625 3.864 -25.859 1.00 73.75 83 LEU A N 1
ATOM 624 C CA . LEU A 1 83 ? 15.271 3.403 -26.180 1.00 73.75 83 LEU A CA 1
ATOM 625 C C . LEU A 1 83 ? 14.197 4.283 -25.526 1.00 73.75 83 LEU A C 1
ATOM 627 O O . LEU A 1 83 ? 13.191 4.597 -26.166 1.00 73.75 83 LEU A O 1
ATOM 631 N N . TYR A 1 84 ? 14.410 4.697 -24.270 1.00 75.38 84 TYR A N 1
ATOM 632 C CA . TYR A 1 84 ? 13.476 5.518 -23.490 1.00 75.38 84 TYR A CA 1
ATOM 633 C C . TYR A 1 84 ? 14.205 6.464 -22.528 1.00 75.38 84 TYR A C 1
ATOM 635 O O . TYR A 1 84 ? 15.328 6.200 -22.107 1.00 75.38 84 TYR A O 1
ATOM 643 N N . SER A 1 85 ? 13.553 7.572 -22.159 1.00 78.38 85 SER A N 1
ATOM 644 C CA . SER A 1 85 ? 14.052 8.463 -21.109 1.00 78.38 85 SER A CA 1
ATOM 645 C C . SER A 1 85 ? 13.671 7.951 -19.721 1.00 78.38 85 SER A C 1
ATOM 647 O O . SER A 1 85 ? 12.601 7.368 -19.525 1.00 78.38 85 SER A O 1
ATOM 649 N N . GLU A 1 86 ? 14.520 8.230 -18.732 1.00 75.31 86 GLU A N 1
ATOM 650 C CA . GLU A 1 86 ? 14.321 7.762 -17.356 1.00 75.31 86 GLU A CA 1
ATOM 651 C C . GLU A 1 86 ? 12.988 8.230 -16.751 1.00 75.31 86 GLU A C 1
ATOM 653 O O . GLU A 1 86 ? 12.296 7.476 -16.065 1.00 75.31 86 GLU A O 1
ATOM 658 N N . ALA A 1 87 ? 12.575 9.456 -17.084 1.00 75.00 87 ALA A N 1
ATOM 659 C CA . ALA A 1 87 ? 11.316 10.037 -16.630 1.00 75.00 87 ALA A CA 1
ATOM 660 C C . ALA A 1 87 ? 10.083 9.243 -17.099 1.00 75.00 87 ALA A C 1
ATOM 662 O O . ALA A 1 87 ? 9.089 9.164 -16.378 1.00 75.00 87 ALA A O 1
ATOM 663 N N . VAL A 1 88 ? 10.136 8.638 -18.292 1.00 79.44 88 VAL A N 1
ATOM 664 C CA . VAL A 1 88 ? 9.013 7.858 -18.831 1.00 79.44 88 VAL A CA 1
ATOM 665 C C . VAL A 1 88 ? 8.851 6.547 -18.070 1.00 79.44 88 VAL A C 1
ATOM 667 O O . VAL A 1 88 ? 7.719 6.168 -17.777 1.00 79.44 88 VAL A O 1
ATOM 670 N N . LEU A 1 89 ? 9.946 5.874 -17.705 1.00 75.25 89 LEU A N 1
ATOM 671 C CA . LEU A 1 89 ? 9.850 4.643 -16.918 1.00 75.25 89 LEU A CA 1
ATOM 672 C C . LEU A 1 89 ? 9.366 4.929 -15.490 1.00 75.25 89 LEU A C 1
ATOM 674 O O . LEU A 1 89 ? 8.480 4.235 -15.001 1.00 75.25 89 LEU A O 1
ATOM 678 N N . ALA A 1 90 ? 9.877 5.990 -14.854 1.00 79.00 90 ALA A N 1
ATOM 679 C CA . ALA A 1 90 ? 9.438 6.390 -13.517 1.00 79.00 90 ALA A CA 1
ATOM 680 C C . ALA A 1 90 ? 7.928 6.686 -13.475 1.00 79.00 90 ALA A C 1
ATOM 682 O O . ALA A 1 90 ? 7.233 6.254 -12.557 1.00 79.00 90 ALA A O 1
ATOM 683 N N . LEU A 1 91 ? 7.402 7.363 -14.502 1.00 81.69 91 LEU A N 1
ATOM 684 C CA . LEU A 1 91 ? 5.972 7.649 -14.618 1.00 81.69 91 LEU A CA 1
ATOM 685 C C . LEU A 1 91 ? 5.149 6.371 -14.834 1.00 81.69 91 LEU A C 1
ATOM 687 O O . LEU A 1 91 ? 4.081 6.217 -14.247 1.00 81.69 91 LEU A O 1
ATOM 691 N N . VAL A 1 92 ? 5.647 5.434 -15.644 1.00 84.12 92 VAL A N 1
ATOM 692 C CA . VAL A 1 92 ? 4.992 4.137 -15.872 1.00 84.12 92 VAL A CA 1
ATOM 693 C C . VAL A 1 92 ? 4.919 3.311 -14.584 1.00 84.12 92 VAL A C 1
ATOM 695 O O . VAL A 1 92 ? 3.857 2.764 -14.289 1.00 84.12 92 VAL A O 1
ATOM 698 N N . ASN A 1 93 ? 5.998 3.275 -13.802 1.00 81.31 93 ASN A N 1
ATOM 699 C CA . ASN A 1 93 ? 6.045 2.603 -12.501 1.00 81.31 93 ASN A CA 1
ATOM 700 C C . ASN A 1 93 ? 5.065 3.246 -11.517 1.00 81.31 93 ASN A C 1
ATOM 702 O O . ASN A 1 93 ? 4.226 2.566 -10.935 1.00 81.31 93 ASN A O 1
ATOM 706 N N . PHE A 1 94 ? 5.069 4.578 -11.435 1.00 81.44 94 PHE A N 1
ATOM 707 C CA . PHE A 1 94 ? 4.118 5.320 -10.612 1.00 81.44 94 PHE A CA 1
ATOM 708 C C . PHE A 1 94 ? 2.655 5.001 -10.970 1.00 81.44 94 PHE A C 1
ATOM 710 O O . PHE A 1 94 ? 1.822 4.823 -10.087 1.00 81.44 94 PHE A O 1
ATOM 717 N N . CYS A 1 95 ? 2.321 4.881 -12.257 1.00 84.25 95 CYS A N 1
ATOM 718 C CA . CYS A 1 95 ? 0.951 4.600 -12.693 1.00 84.25 95 CYS A CA 1
ATOM 719 C C . CYS A 1 95 ? 0.471 3.162 -12.437 1.00 84.25 95 CYS A C 1
ATOM 721 O O . CYS A 1 95 ? -0.740 2.945 -12.437 1.00 84.25 95 CYS A O 1
ATOM 723 N N . VAL A 1 96 ? 1.368 2.188 -12.274 1.00 84.56 96 VAL A N 1
ATOM 724 C CA . VAL A 1 96 ? 1.001 0.769 -12.096 1.00 84.56 96 VAL A CA 1
ATOM 725 C C . VAL A 1 96 ? 1.150 0.340 -10.641 1.00 84.56 96 VAL A C 1
ATOM 727 O O . VAL A 1 96 ? 0.231 -0.255 -10.077 1.00 84.56 96 VAL A O 1
ATOM 730 N N . ASP A 1 97 ? 2.270 0.697 -10.022 1.00 83.31 97 ASP A N 1
ATOM 731 C CA . ASP A 1 97 ? 2.676 0.149 -8.731 1.00 83.31 97 ASP A CA 1
ATOM 732 C C . ASP A 1 97 ? 1.967 0.885 -7.582 1.00 83.31 97 ASP A C 1
ATOM 734 O O . ASP A 1 97 ? 1.482 0.254 -6.640 1.00 83.31 97 ASP A O 1
ATOM 738 N N . VAL A 1 98 ? 1.782 2.208 -7.701 1.00 86.38 98 VAL A N 1
ATOM 739 C CA . VAL A 1 98 ? 1.119 3.021 -6.664 1.00 86.38 98 VAL A CA 1
ATOM 740 C C . VAL A 1 98 ? -0.360 2.664 -6.500 1.00 86.38 98 VAL A C 1
ATOM 742 O O . VAL A 1 98 ? -0.775 2.445 -5.362 1.00 86.38 98 VAL A O 1
ATOM 745 N N . PRO A 1 99 ? -1.191 2.544 -7.559 1.00 88.31 99 PRO A N 1
ATOM 746 C CA . PRO A 1 99 ? -2.587 2.141 -7.384 1.00 88.31 99 PRO A CA 1
ATOM 747 C C . PRO A 1 99 ? -2.738 0.739 -6.790 1.00 88.31 99 PRO A C 1
ATOM 749 O O . PRO A 1 99 ? -3.659 0.502 -6.008 1.00 88.31 99 PRO A O 1
ATOM 752 N N . LEU A 1 100 ? -1.836 -0.185 -7.136 1.00 86.94 100 LEU A N 1
ATOM 753 C CA . LEU A 1 100 ? -1.849 -1.546 -6.608 1.00 86.94 100 LEU A CA 1
ATOM 754 C C . LEU A 1 100 ? -1.485 -1.569 -5.117 1.00 86.94 100 LEU A C 1
ATOM 756 O O . LEU A 1 100 ? -2.195 -2.175 -4.311 1.00 86.94 100 LEU A O 1
ATOM 760 N N . ALA A 1 101 ? -0.429 -0.851 -4.732 1.00 87.06 101 ALA A N 1
ATOM 761 C CA . ALA A 1 101 ? -0.021 -0.715 -3.339 1.00 87.06 101 ALA A CA 1
ATOM 762 C C . ALA A 1 101 ? -1.093 0.007 -2.502 1.00 87.06 101 ALA A C 1
ATOM 764 O O . ALA A 1 101 ? -1.427 -0.436 -1.399 1.00 87.06 101 ALA A O 1
ATOM 765 N N . LEU A 1 102 ? -1.715 1.047 -3.068 1.00 90.06 102 LEU A N 1
ATOM 766 C CA . LEU A 1 102 ? -2.834 1.775 -2.471 1.00 90.06 102 LEU A CA 1
ATOM 767 C C . LEU A 1 102 ? -4.056 0.871 -2.251 1.00 90.06 102 LEU A C 1
ATOM 769 O O . LEU A 1 102 ? -4.717 0.963 -1.214 1.00 90.06 102 LEU A O 1
ATOM 773 N N . ALA A 1 103 ? -4.359 -0.027 -3.193 1.00 90.94 103 ALA A N 1
ATOM 774 C CA . ALA A 1 103 ? -5.431 -1.009 -3.035 1.00 90.94 103 ALA A CA 1
ATOM 775 C C . ALA A 1 103 ? -5.151 -1.969 -1.864 1.00 90.94 103 ALA A C 1
ATOM 777 O O . ALA A 1 103 ? -6.036 -2.214 -1.044 1.00 90.94 103 ALA A O 1
ATOM 778 N N . GLY A 1 104 ? -3.911 -2.450 -1.725 1.00 89.62 104 GLY A N 1
ATOM 779 C CA . GLY A 1 104 ? -3.504 -3.277 -0.584 1.00 89.62 104 GLY A CA 1
ATOM 780 C C . GLY A 1 104 ? -3.603 -2.534 0.754 1.00 89.62 104 GLY A C 1
ATOM 781 O O . GLY A 1 104 ? -4.220 -3.034 1.696 1.00 89.62 104 GLY A O 1
ATOM 782 N N . ALA A 1 105 ? -3.071 -1.310 0.821 1.00 90.56 105 ALA A N 1
ATOM 783 C CA . ALA A 1 105 ? -3.084 -0.496 2.037 1.00 90.56 105 ALA A CA 1
ATOM 784 C C . ALA A 1 105 ? -4.515 -0.120 2.456 1.00 90.56 105 ALA A C 1
ATOM 786 O O . ALA A 1 105 ? -4.891 -0.239 3.624 1.00 90.56 105 ALA A O 1
ATOM 787 N N . SER A 1 106 ? -5.354 0.277 1.495 1.00 92.81 106 SER A N 1
ATOM 788 C CA . SER A 1 106 ? -6.760 0.596 1.757 1.00 92.81 106 SER A CA 1
ATOM 789 C C . SER A 1 106 ? -7.540 -0.620 2.263 1.00 92.81 106 SER A C 1
ATOM 791 O O . SER A 1 106 ? -8.293 -0.490 3.230 1.00 92.81 106 SER A O 1
ATOM 793 N N . ALA A 1 107 ? -7.319 -1.809 1.694 1.00 93.00 107 ALA A N 1
ATOM 794 C CA . ALA A 1 107 ? -7.934 -3.041 2.176 1.00 93.00 107 ALA A CA 1
ATOM 795 C C . ALA A 1 107 ? -7.495 -3.376 3.611 1.00 93.00 107 ALA A C 1
ATOM 797 O O . ALA A 1 107 ? -8.342 -3.668 4.458 1.00 93.00 107 ALA A O 1
ATOM 798 N N . GLN A 1 108 ? -6.199 -3.256 3.920 1.00 93.31 108 GLN A N 1
ATOM 799 C CA . GLN A 1 108 ? -5.674 -3.452 5.274 1.00 93.31 108 GLN A CA 1
ATOM 800 C C . GLN A 1 108 ? -6.355 -2.528 6.292 1.00 93.31 108 GLN A C 1
ATOM 802 O O . GLN A 1 108 ? -6.805 -2.994 7.343 1.00 93.31 108 GLN A O 1
ATOM 807 N N . ILE A 1 109 ? -6.451 -1.231 5.980 1.00 93.00 109 ILE A N 1
ATOM 808 C CA . ILE A 1 109 ? -7.055 -0.228 6.867 1.00 93.00 109 ILE A CA 1
ATOM 809 C C . ILE A 1 109 ? -8.544 -0.517 7.071 1.00 93.00 109 ILE A C 1
ATOM 811 O O . ILE A 1 109 ? -9.019 -0.482 8.206 1.00 93.00 109 ILE A O 1
ATOM 815 N N . LEU A 1 110 ? -9.280 -0.838 6.002 1.00 94.25 110 LEU A N 1
ATOM 816 C CA . LEU A 1 110 ? -10.711 -1.144 6.079 1.00 94.25 110 LEU A CA 1
ATOM 817 C C . LEU A 1 110 ? -10.987 -2.393 6.919 1.00 94.25 110 LEU A C 1
ATOM 819 O O . LEU A 1 110 ? -11.895 -2.379 7.750 1.00 94.25 110 LEU A O 1
ATOM 823 N N . ILE A 1 111 ? -10.190 -3.449 6.742 1.00 94.00 111 ILE A N 1
ATOM 824 C CA . ILE A 1 111 ? -10.316 -4.678 7.530 1.00 94.00 111 ILE A CA 1
ATOM 825 C C . ILE A 1 111 ? -10.019 -4.379 9.003 1.00 94.00 111 ILE A C 1
ATOM 827 O O . ILE A 1 111 ? -10.851 -4.671 9.860 1.00 94.00 111 ILE A O 1
ATOM 831 N N . ALA A 1 112 ? -8.890 -3.738 9.313 1.00 93.06 112 ALA A N 1
ATOM 832 C CA . ALA A 1 112 ? -8.537 -3.397 10.692 1.00 93.06 112 ALA A CA 1
ATOM 833 C C . ALA A 1 112 ? -9.592 -2.485 11.352 1.00 93.06 112 ALA A C 1
ATOM 835 O O . ALA A 1 112 ? -9.947 -2.680 12.518 1.00 93.06 112 ALA A O 1
ATOM 836 N N . PHE A 1 113 ? -10.150 -1.530 10.600 1.00 92.38 113 PHE A N 1
ATOM 837 C CA . PHE A 1 113 ? -11.232 -0.667 11.066 1.00 92.38 113 PHE A CA 1
ATOM 838 C C . PHE A 1 113 ? -12.518 -1.458 11.349 1.00 92.38 113 PHE A C 1
ATOM 840 O O . PHE A 1 113 ? -13.145 -1.233 12.384 1.00 92.38 113 PHE A O 1
ATOM 847 N N . ALA A 1 114 ? -12.890 -2.423 10.503 1.00 93.12 114 ALA A N 1
ATOM 848 C CA . ALA A 1 114 ? -14.086 -3.241 10.712 1.00 93.12 114 ALA A CA 1
ATOM 849 C C . ALA A 1 114 ? -14.053 -4.012 12.047 1.00 93.12 114 ALA A C 1
ATOM 851 O O . ALA A 1 114 ? -15.071 -4.107 12.730 1.00 93.12 114 ALA A O 1
ATOM 852 N N . PHE A 1 115 ? -12.881 -4.498 12.468 1.00 92.62 115 PHE A N 1
ATOM 853 C CA . PHE A 1 115 ? -12.716 -5.191 13.754 1.00 92.62 115 PHE A CA 1
ATOM 854 C C . PHE A 1 115 ? -12.605 -4.254 14.967 1.00 92.62 115 PHE A C 1
ATOM 856 O O . PHE A 1 115 ? -12.905 -4.655 16.095 1.00 92.62 115 PHE A O 1
ATOM 863 N N . SER A 1 116 ? -12.187 -3.005 14.755 1.00 90.25 116 SER A N 1
ATOM 864 C CA . SER A 1 116 ? -11.939 -2.040 15.834 1.00 90.25 116 SER A CA 1
ATOM 865 C C . SER A 1 116 ? -13.204 -1.625 16.603 1.00 90.25 116 SER A C 1
ATOM 867 O O . SER A 1 116 ? -13.121 -1.263 17.779 1.00 90.25 116 SER A O 1
ATOM 869 N N . GLY A 1 117 ? -14.379 -1.699 15.963 1.00 90.88 117 GLY A N 1
ATOM 870 C CA . GLY A 1 117 ? -15.661 -1.301 16.552 1.00 90.88 117 GLY A CA 1
ATOM 871 C C . GLY A 1 117 ? -15.858 0.216 16.696 1.00 90.88 117 GLY A C 1
ATOM 872 O O . GLY A 1 117 ? -16.710 0.640 17.475 1.00 90.88 117 GLY A O 1
ATOM 873 N N . TYR A 1 118 ? -15.080 1.042 15.988 1.00 90.56 118 TYR A N 1
ATOM 874 C CA . TYR A 1 118 ? -15.273 2.497 15.964 1.00 90.56 118 TYR A CA 1
ATOM 875 C C . TYR A 1 118 ? -16.524 2.915 15.168 1.00 90.56 118 TYR A C 1
ATOM 877 O O . TYR A 1 118 ? -16.937 2.221 14.235 1.00 90.56 118 TYR A O 1
ATOM 885 N N . PRO A 1 119 ? -17.122 4.082 15.479 1.00 93.06 119 PRO A N 1
ATOM 886 C CA . PRO A 1 119 ? -18.207 4.630 14.678 1.00 93.06 119 PRO A CA 1
ATOM 887 C C . PRO A 1 119 ? -17.716 4.991 13.269 1.00 93.06 119 PRO A C 1
ATOM 889 O O . PRO A 1 119 ? -16.655 5.595 13.100 1.00 93.06 119 PRO A O 1
ATOM 892 N N . LEU A 1 120 ? -18.532 4.685 12.255 1.00 91.25 120 LEU A N 1
ATOM 893 C CA . LEU A 1 120 ? -18.232 4.940 10.836 1.00 91.25 120 LEU A CA 1
ATOM 894 C C . LEU A 1 120 ? -17.957 6.419 10.513 1.00 91.25 120 LEU A C 1
ATOM 896 O O . LEU A 1 120 ? -17.341 6.718 9.496 1.00 91.25 120 LEU A O 1
ATOM 900 N N . SER A 1 121 ? -18.356 7.350 11.382 1.00 94.06 121 SER A N 1
ATOM 901 C CA . SER A 1 121 ? -18.045 8.777 11.247 1.00 94.06 121 SER A CA 1
ATOM 902 C C . SER A 1 121 ? -16.547 9.088 11.330 1.00 94.06 121 SER A C 1
ATOM 904 O O . SER A 1 121 ? -16.102 10.072 10.745 1.00 94.06 121 SER A O 1
ATOM 906 N N . LEU A 1 122 ? -15.761 8.257 12.024 1.00 90.81 122 LEU A N 1
ATOM 907 C CA . LEU A 1 122 ? -14.309 8.427 12.157 1.00 90.81 122 LEU A CA 1
ATOM 908 C C . LEU A 1 122 ? -13.519 7.758 11.027 1.00 90.81 122 LEU A C 1
ATOM 910 O O . LEU A 1 122 ? -12.326 8.032 10.879 1.00 90.81 122 LEU A O 1
ATOM 914 N N . LEU A 1 123 ? -14.174 6.918 10.220 1.00 92.00 123 LEU A N 1
ATOM 915 C CA . LEU A 1 123 ? -13.559 6.210 9.100 1.00 92.00 123 LEU A CA 1
ATOM 916 C C . LEU A 1 123 ? -12.832 7.152 8.130 1.00 92.00 123 LEU A C 1
ATOM 918 O O . LEU A 1 123 ? -11.645 6.922 7.919 1.00 92.00 123 LEU A O 1
ATOM 922 N N . PRO A 1 124 ? -13.444 8.218 7.570 1.00 93.38 124 PRO A N 1
ATOM 923 C CA . PRO A 1 124 ? -12.759 9.073 6.597 1.00 93.38 124 PRO A CA 1
ATOM 924 C C . PRO A 1 124 ? -11.552 9.801 7.194 1.00 93.38 124 PRO A C 1
ATOM 926 O O . PRO A 1 124 ? -10.562 10.008 6.500 1.00 93.38 124 PRO A O 1
ATOM 929 N N . THR A 1 125 ? -11.600 10.148 8.481 1.00 93.06 125 THR A N 1
ATOM 930 C CA . THR A 1 125 ? -10.478 10.790 9.172 1.00 93.06 125 THR A CA 1
ATOM 931 C C . THR A 1 125 ? -9.314 9.816 9.317 1.00 93.06 125 THR A C 1
ATOM 933 O O . THR A 1 125 ? -8.205 10.119 8.888 1.00 93.06 125 THR A O 1
ATOM 936 N N . ILE A 1 126 ? -9.557 8.625 9.873 1.00 90.69 126 ILE A N 1
ATOM 937 C CA . ILE A 1 126 ? -8.510 7.612 10.079 1.00 90.69 126 ILE A CA 1
ATOM 938 C C . ILE A 1 126 ? -7.952 7.150 8.731 1.00 90.69 126 ILE A C 1
ATOM 940 O O . ILE A 1 126 ? -6.737 7.107 8.550 1.00 90.69 126 ILE A O 1
ATOM 944 N N . PHE A 1 127 ? -8.830 6.867 7.772 1.00 93.44 127 PHE A N 1
ATOM 945 C CA . PHE A 1 127 ? -8.471 6.447 6.423 1.00 93.44 127 PHE A CA 1
ATOM 946 C C . PHE A 1 127 ? -7.681 7.527 5.673 1.00 93.44 127 PHE A C 1
ATOM 948 O O . PHE A 1 127 ? -6.634 7.239 5.107 1.00 93.44 127 PHE A O 1
ATOM 955 N N . GLY A 1 128 ? -8.122 8.786 5.718 1.00 92.19 128 GLY A N 1
ATOM 956 C CA . GLY A 1 128 ? -7.428 9.893 5.060 1.00 92.19 128 GLY A CA 1
ATOM 957 C C . GLY A 1 128 ? -6.024 10.127 5.617 1.00 92.19 128 GLY A C 1
ATOM 958 O O . GLY A 1 128 ? -5.072 10.239 4.848 1.00 92.19 128 GLY A O 1
ATOM 959 N N . TRP A 1 129 ? -5.871 10.148 6.945 1.00 93.06 129 TRP A N 1
ATOM 960 C CA . TRP A 1 129 ? -4.560 10.346 7.572 1.00 93.06 129 TRP A CA 1
ATOM 961 C C . TRP A 1 129 ? -3.608 9.178 7.325 1.00 93.06 129 TRP A C 1
ATOM 963 O O . TRP A 1 129 ? -2.447 9.402 6.990 1.00 93.06 129 TRP A O 1
ATOM 973 N N . THR A 1 130 ? -4.088 7.942 7.456 1.00 90.94 130 THR A N 1
ATOM 974 C CA . THR A 1 130 ? -3.264 6.749 7.200 1.00 90.94 130 THR A CA 1
ATOM 975 C C . THR A 1 130 ? -2.821 6.674 5.741 1.00 90.94 130 THR A C 1
ATOM 977 O O . THR A 1 130 ? -1.643 6.436 5.484 1.00 90.94 130 THR A O 1
ATOM 980 N N . LEU A 1 131 ? -3.708 6.978 4.787 1.00 90.69 131 LEU A N 1
ATOM 981 C CA . LEU A 1 131 ? -3.341 7.051 3.372 1.00 90.69 131 LEU A CA 1
ATOM 982 C C . LEU A 1 131 ? -2.329 8.159 3.070 1.00 90.69 131 LEU A C 1
ATOM 984 O O . LEU A 1 131 ? -1.419 7.953 2.271 1.00 90.69 131 LEU A O 1
ATOM 988 N N . LEU A 1 132 ? -2.460 9.327 3.700 1.00 92.19 132 LEU A N 1
ATOM 989 C CA . LEU A 1 132 ? -1.508 10.422 3.508 1.00 92.19 132 LEU A CA 1
ATOM 990 C C . LEU A 1 132 ? -0.110 10.009 3.983 1.00 92.19 132 LEU A C 1
ATOM 992 O O . LEU A 1 132 ? 0.869 10.217 3.268 1.00 92.19 132 LEU A O 1
ATOM 996 N N . VAL A 1 133 ? -0.019 9.361 5.149 1.00 90.75 133 VAL A N 1
ATOM 997 C CA . VAL A 1 133 ? 1.250 8.818 5.655 1.00 90.75 133 VAL A CA 1
ATOM 998 C C . VAL A 1 133 ? 1.810 7.759 4.706 1.00 90.75 133 VAL A C 1
ATOM 1000 O O . VAL A 1 133 ? 3.000 7.801 4.398 1.00 90.75 133 VAL A O 1
ATOM 1003 N N . PHE A 1 134 ? 0.965 6.864 4.192 1.00 90.00 134 PHE A N 1
ATOM 1004 C CA . PHE A 1 134 ? 1.365 5.873 3.195 1.00 90.00 134 PHE A CA 1
ATOM 1005 C C . PHE A 1 134 ? 2.004 6.530 1.961 1.00 90.00 134 PHE A C 1
ATOM 1007 O O . PHE A 1 134 ? 3.124 6.175 1.615 1.00 90.00 134 PHE A O 1
ATOM 1014 N N . PHE A 1 135 ? 1.378 7.548 1.359 1.00 90.12 135 PHE A N 1
ATOM 1015 C CA . PHE A 1 135 ? 1.944 8.244 0.191 1.00 90.12 135 PHE A CA 1
ATOM 1016 C C . PHE A 1 135 ? 3.306 8.895 0.465 1.00 90.12 135 PHE A C 1
ATOM 1018 O O . PHE A 1 135 ? 4.187 8.887 -0.400 1.00 90.12 135 PHE A O 1
ATOM 1025 N N . VAL A 1 136 ? 3.488 9.466 1.659 1.00 91.44 136 VAL A N 1
ATOM 1026 C CA . VAL A 1 136 ? 4.766 10.074 2.059 1.00 91.44 136 VAL A CA 1
ATOM 1027 C C . VAL A 1 136 ? 5.855 9.009 2.168 1.00 91.44 136 VAL A C 1
ATOM 1029 O O . VAL A 1 136 ? 6.952 9.205 1.644 1.00 91.44 136 VAL A O 1
ATOM 1032 N N . TYR A 1 137 ? 5.558 7.880 2.812 1.00 89.81 137 TYR A N 1
ATOM 1033 C CA . TYR A 1 137 ? 6.514 6.782 2.944 1.00 89.81 137 TYR A CA 1
ATOM 1034 C C . TYR A 1 137 ? 6.811 6.105 1.609 1.00 89.81 137 TYR A C 1
ATOM 1036 O O . TYR A 1 137 ? 7.971 5.828 1.328 1.00 89.81 137 TYR A O 1
ATOM 1044 N N . ASP A 1 138 ? 5.804 5.904 0.766 1.00 87.56 138 ASP A N 1
ATOM 1045 C CA . ASP A 1 138 ? 5.968 5.337 -0.571 1.00 87.56 138 ASP A CA 1
ATOM 1046 C C . ASP A 1 138 ? 6.910 6.195 -1.430 1.00 87.56 138 ASP A C 1
ATOM 1048 O O . ASP A 1 138 ? 7.891 5.701 -1.987 1.00 87.56 138 ASP A O 1
ATOM 1052 N N . SER A 1 139 ? 6.711 7.517 -1.413 1.00 87.75 139 SER A N 1
ATOM 1053 C CA . SER A 1 139 ? 7.599 8.473 -2.088 1.00 87.75 139 SER A CA 1
ATOM 1054 C C . SER A 1 139 ? 9.022 8.455 -1.517 1.00 87.75 139 SER A C 1
ATOM 1056 O O . SER A 1 139 ? 10.001 8.580 -2.258 1.00 87.75 139 SER A O 1
ATOM 1058 N N . LEU A 1 140 ? 9.157 8.295 -0.197 1.00 88.81 140 LEU A N 1
ATOM 1059 C CA . LEU A 1 140 ? 10.452 8.203 0.472 1.00 88.81 140 LEU A CA 1
ATOM 1060 C C . LEU A 1 140 ? 11.189 6.918 0.079 1.00 88.81 140 LEU A C 1
ATOM 1062 O O . LEU A 1 140 ? 12.371 6.986 -0.255 1.00 88.81 140 LEU A O 1
ATOM 1066 N N . PHE A 1 141 ? 10.509 5.771 0.052 1.00 86.69 141 PHE A N 1
ATOM 1067 C CA . PHE A 1 141 ? 11.102 4.506 -0.384 1.00 86.69 141 PHE A CA 1
ATOM 1068 C C . PHE A 1 141 ? 11.461 4.519 -1.867 1.00 86.69 141 PHE A C 1
ATOM 1070 O O . PHE A 1 141 ? 12.540 4.049 -2.217 1.00 86.69 141 PHE A O 1
ATOM 1077 N N . ALA A 1 142 ? 10.639 5.126 -2.725 1.00 83.62 142 ALA A N 1
ATOM 1078 C CA . ALA A 1 142 ? 10.973 5.322 -4.134 1.00 83.62 142 ALA A CA 1
ATOM 1079 C C . ALA A 1 142 ? 12.244 6.176 -4.309 1.00 83.62 142 ALA A C 1
ATOM 1081 O O . ALA A 1 142 ? 13.108 5.858 -5.127 1.00 83.62 142 ALA A O 1
ATOM 1082 N N . CYS A 1 143 ? 12.399 7.232 -3.502 1.00 84.12 143 CYS A N 1
ATOM 1083 C CA . CYS A 1 143 ? 13.616 8.044 -3.478 1.00 84.12 143 CYS A CA 1
ATOM 1084 C C . CYS A 1 143 ? 14.832 7.214 -3.033 1.00 84.12 143 CYS A C 1
ATOM 1086 O O . CYS A 1 143 ? 15.861 7.212 -3.707 1.00 84.12 143 CYS A O 1
ATOM 1088 N N . VAL A 1 144 ? 14.708 6.447 -1.947 1.00 86.06 144 VAL A N 1
ATOM 1089 C CA . VAL A 1 144 ? 15.781 5.562 -1.461 1.00 86.06 144 VAL A CA 1
ATOM 1090 C C . VAL A 1 144 ? 16.158 4.514 -2.513 1.00 86.06 144 VAL A C 1
ATOM 1092 O O . VAL A 1 144 ? 17.345 4.340 -2.786 1.00 86.06 144 VAL A O 1
ATOM 1095 N N . ALA A 1 145 ? 15.179 3.879 -3.163 1.00 82.81 145 ALA A N 1
ATOM 1096 C CA . ALA A 1 145 ? 15.402 2.915 -4.242 1.00 82.81 145 ALA A CA 1
ATOM 1097 C C . ALA A 1 145 ? 16.170 3.527 -5.426 1.00 82.81 145 ALA A C 1
ATOM 1099 O O . ALA A 1 145 ? 17.013 2.865 -6.031 1.00 82.81 145 ALA A O 1
ATOM 1100 N N . ALA A 1 146 ? 15.933 4.806 -5.740 1.00 79.69 146 ALA A N 1
ATOM 1101 C CA . ALA A 1 146 ? 16.646 5.503 -6.808 1.00 79.69 146 ALA A CA 1
ATOM 1102 C C . ALA A 1 146 ? 18.140 5.720 -6.490 1.00 79.69 146 ALA A C 1
ATOM 1104 O O . ALA A 1 146 ? 18.978 5.672 -7.398 1.00 79.69 146 ALA A O 1
ATOM 1105 N N . PHE A 1 147 ? 18.483 5.933 -5.215 1.00 82.19 147 PHE A N 1
ATOM 1106 C CA . PHE A 1 147 ? 19.865 6.127 -4.761 1.00 82.19 147 PHE A CA 1
ATOM 1107 C C . PHE A 1 147 ? 20.585 4.823 -4.385 1.00 82.19 147 PHE A C 1
ATOM 1109 O O . PHE A 1 147 ? 21.817 4.796 -4.412 1.00 82.19 147 PHE A O 1
ATOM 1116 N N . ALA A 1 148 ? 19.860 3.746 -4.071 1.00 78.62 148 ALA A N 1
ATOM 1117 C CA . ALA A 1 148 ? 20.445 2.470 -3.668 1.00 78.62 148 ALA A CA 1
ATOM 1118 C C . ALA A 1 148 ? 21.300 1.849 -4.801 1.00 78.62 148 ALA A C 1
ATOM 1120 O O . ALA A 1 148 ? 20.848 1.796 -5.951 1.00 78.62 148 ALA A O 1
ATOM 1121 N N . PRO A 1 149 ? 22.546 1.412 -4.521 1.00 66.31 149 PRO A N 1
ATOM 1122 C CA . PRO A 1 149 ? 23.422 0.816 -5.529 1.00 66.31 149 PRO A CA 1
ATOM 1123 C C . PRO A 1 149 ? 22.973 -0.591 -5.946 1.00 66.31 149 PRO A C 1
ATOM 1125 O O . PRO A 1 149 ? 23.012 -0.872 -7.141 1.00 66.31 149 PRO A O 1
ATOM 1128 N N . ASP A 1 150 ? 22.475 -1.396 -5.000 1.00 66.94 150 ASP A N 1
ATOM 1129 C CA . ASP A 1 150 ? 22.040 -2.784 -5.191 1.00 66.94 150 ASP A CA 1
ATOM 1130 C C . ASP A 1 150 ? 20.795 -3.100 -4.342 1.00 66.94 150 ASP A C 1
ATOM 1132 O O . ASP A 1 150 ? 20.564 -2.477 -3.304 1.00 66.94 150 ASP A O 1
ATOM 1136 N N . ALA A 1 151 ? 19.986 -4.073 -4.789 1.00 57.19 151 ALA A N 1
ATOM 1137 C CA . ALA A 1 151 ? 18.807 -4.561 -4.055 1.00 57.19 151 ALA A CA 1
ATOM 1138 C C . ALA A 1 151 ? 19.199 -5.465 -2.872 1.00 57.19 151 ALA A C 1
ATOM 1140 O O . ALA A 1 151 ? 18.385 -5.736 -1.991 1.00 57.19 151 ALA A O 1
ATOM 1141 N N . GLN A 1 152 ? 20.446 -5.943 -2.879 1.00 46.94 152 GLN A N 1
ATOM 1142 C CA . GLN A 1 152 ? 21.004 -6.870 -1.908 1.00 46.94 152 GLN A CA 1
ATOM 1143 C C . GLN A 1 152 ? 21.933 -6.125 -0.948 1.00 46.94 152 GLN A C 1
ATOM 1145 O O . GLN A 1 152 ? 22.972 -5.600 -1.346 1.00 46.94 152 GLN A O 1
ATOM 1150 N N . LEU A 1 153 ? 21.542 -6.120 0.324 1.00 39.59 153 LEU A N 1
ATOM 1151 C CA . LEU A 1 153 ? 22.472 -6.177 1.447 1.00 39.59 153 LEU A CA 1
ATOM 1152 C C . LEU A 1 153 ? 22.561 -7.639 1.889 1.00 39.59 153 LEU A C 1
ATOM 1154 O O . LEU A 1 153 ? 21.484 -8.276 1.968 1.00 39.59 153 LEU A O 1
#

pLDDT: mean 84.77, std 8.72, range [39.59, 94.31]

Sequence (153 aa):
AVLGRKVCITFRNPLAGALTVLLPCVMGALLGSVFQGIGGKLFIQQVPFFFILVTGSCFQSMGNMAEMVEERTYMKYETSEALYSEAVLALVNFCVDVPLALAGASAQILIAFAF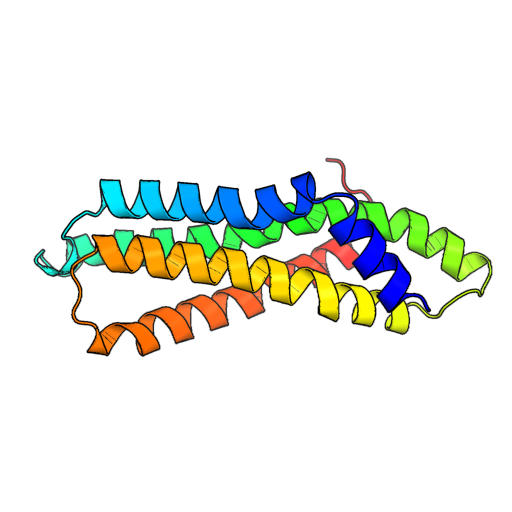SGYPLSLLPTIFGWTLLVFFVYDSLFACVAAFAPDAQL

Secondary structure (DSSP, 8-state):
-HHHHHHHHHHH-HHHHHHHHHHHHHHHHHHHHHTTTGGGS-HHHHHHHHHHHHHHHHHHHHHHHHHHHHHHHHHHHHHHTTSS-HHHHHHHHHHHHHHHHHHHHHHHHHHHHHHHT--GGGHHHHHHHHHHHHHHHHHHHHHHHHH-S-S--

Radius of gyration: 17.9 Å; Cα contacts (8 Å, |Δi|>4): 131; chains: 1; bounding box: 42×25×54 Å

Nearest PDB structures (foldseek):
  7w7c-assembly1_B-2  TM=6.040E-01  e=1.459E+00  Corynebacterium diphtheriae NCTC 13129

Solvent-accessible surface area (backbone atoms only — not comparable to full-atom values): 8158 Å² total; per-residue (Å²): 110,68,54,61,50,50,54,51,49,50,65,72,38,50,64,64,59,42,47,55,32,48,52,36,38,52,52,13,45,52,52,10,63,76,40,53,48,38,57,82,50,60,68,81,71,39,51,61,55,56,52,50,53,45,54,52,46,45,54,56,46,56,65,54,31,45,57,52,30,54,50,48,57,57,46,53,54,43,43,73,70,66,75,54,60,71,69,57,55,54,50,42,48,52,69,54,53,49,60,48,49,47,51,7,48,51,45,14,52,52,43,24,50,68,34,21,60,58,66,75,85,51,45,63,58,55,51,50,54,46,50,54,51,33,53,54,42,42,53,48,40,54,52,49,33,72,70,49,92,63,66,71,130